Protein AF-A0A934HFJ9-F1 (afdb_monomer_lite)

Foldseek 3Di:
DQVLLQCLLCPPPQKDAQAPDWDDWPDDGHHDDRDGADAQDKDKTKIWGDQPPAIFIWIWIAGRYVDGDIDIDTDLCSCPPPDPVVSVSSQVSVQVVVVVSVQSSCVRPNDAKDAGDDPDDDDDLVVLLVDVVVLVVDLQQFRMKGAQVSCVSSVHHQVVFDDDDDRITGRHHDD

Radius of gyration: 16.74 Å; chains: 1; bounding box: 41×35×44 Å

Secondary structure (DSSP, 8-state):
-HHHHHHHHHTSTTEEEEESS---TTSPP-B-----PPTTEEEEEEEEEEETTEEEEEEEEEEESSSEEEEEE--GGGGTTS-HHHHHHHHHHHHHHHHHHHHHHHHHS--SEEE-STTPPP--HHHHHH-HHHHHHHHHH--EEEEHHHHHHTT--GGGS-EEETTEEEEPPP-

pLDDT: mean 88.83, std 6.92, range [56.59, 96.81]

Sequence (175 aa):
QWQRIIETIWRHDAISGPFAERFIPGTAGEAVSIQVPAPTDALAQYGSICVGSLQVGCMVLATRSLFECVTIQVPIGMFDGLNAELARRRIDALDEVYQDITLAVFDSVPFDLANMGFQCECRLVAELQVDTQQRRKFIEGGYFYARDEVLQSLGVWPEDYPLAHNGLRWVPPAQ

Structure (mmCIF, N/CA/C/O backbone):
data_AF-A0A934HFJ9-F1
#
_entry.id   AF-A0A934HFJ9-F1
#
loop_
_atom_site.group_PDB
_atom_site.id
_atom_site.type_symbol
_atom_site.label_atom_id
_atom_site.label_alt_id
_atom_site.label_comp_id
_atom_site.label_asym_id
_atom_site.label_entity_id
_atom_site.label_seq_id
_atom_site.pdbx_PDB_ins_code
_atom_site.Cartn_x
_atom_site.Cartn_y
_atom_site.Cartn_z
_atom_site.occupancy
_atom_site.B_iso_or_equiv
_atom_site.auth_seq_id
_atom_site.auth_comp_id
_atom_site.auth_asym_id
_atom_site.auth_atom_id
_atom_site.pdbx_PDB_model_num
ATOM 1 N N . GLN A 1 1 ? -8.812 7.213 -12.963 1.00 85.69 1 GLN A N 1
ATOM 2 C CA . GLN A 1 1 ? -7.748 6.386 -12.365 1.00 85.69 1 GLN A CA 1
ATOM 3 C C . GLN A 1 1 ? -7.731 6.557 -10.852 1.00 85.69 1 GLN A C 1
ATOM 5 O O . GLN A 1 1 ? -8.215 5.665 -10.180 1.00 85.69 1 GLN A O 1
ATOM 10 N N . TRP A 1 2 ? -7.334 7.725 -10.335 1.00 89.19 2 TRP A N 1
ATOM 11 C CA . TRP A 1 2 ? -7.296 8.045 -8.899 1.00 89.19 2 TRP A CA 1
ATOM 12 C C . TRP A 1 2 ? -8.547 7.686 -8.098 1.00 89.19 2 TRP A C 1
ATOM 14 O O . TRP A 1 2 ? -8.438 7.025 -7.075 1.00 89.19 2 TRP A O 1
ATOM 24 N N . GLN A 1 3 ? -9.737 8.033 -8.593 1.00 91.94 3 GLN A N 1
ATOM 25 C CA . GLN A 1 3 ? -10.980 7.629 -7.933 1.00 91.94 3 GLN A CA 1
ATOM 26 C C . GLN A 1 3 ? -11.089 6.107 -7.766 1.00 91.94 3 GLN A C 1
ATOM 28 O O . GLN A 1 3 ? -11.468 5.651 -6.700 1.00 91.94 3 GLN A O 1
ATOM 33 N N . ARG A 1 4 ? -10.695 5.317 -8.774 1.00 92.81 4 ARG A N 1
ATOM 34 C CA . ARG A 1 4 ? -10.722 3.850 -8.679 1.00 92.81 4 ARG A CA 1
ATOM 35 C C . ARG A 1 4 ? -9.700 3.330 -7.676 1.00 92.81 4 ARG A C 1
ATOM 37 O O . ARG A 1 4 ? -10.050 2.448 -6.911 1.00 92.81 4 ARG A O 1
ATOM 44 N N . ILE A 1 5 ? -8.486 3.888 -7.650 1.00 91.44 5 ILE A N 1
ATOM 45 C CA . ILE A 1 5 ? -7.446 3.503 -6.677 1.00 91.44 5 ILE A CA 1
ATOM 46 C C . ILE A 1 5 ? -7.966 3.723 -5.253 1.00 91.44 5 ILE A C 1
ATOM 48 O O . ILE A 1 5 ? -7.982 2.802 -4.444 1.00 91.44 5 ILE A O 1
ATOM 52 N N . ILE A 1 6 ? -8.440 4.937 -4.966 1.00 94.12 6 ILE A N 1
ATOM 53 C CA . ILE A 1 6 ? -8.886 5.317 -3.624 1.00 94.12 6 ILE A CA 1
ATOM 54 C C . ILE A 1 6 ? -10.162 4.567 -3.222 1.00 94.12 6 ILE A C 1
ATOM 56 O O . ILE A 1 6 ? -10.258 4.100 -2.091 1.00 94.12 6 ILE A O 1
ATOM 60 N N . GLU A 1 7 ? -11.119 4.392 -4.139 1.00 94.75 7 GLU A N 1
ATOM 61 C CA . GLU A 1 7 ? -12.303 3.568 -3.873 1.00 94.75 7 GLU A CA 1
ATOM 62 C C . GLU A 1 7 ? -11.943 2.099 -3.641 1.00 94.75 7 GLU A C 1
ATOM 64 O O . GLU A 1 7 ? -12.550 1.480 -2.776 1.00 94.75 7 GLU A O 1
ATOM 69 N N . THR A 1 8 ? -10.965 1.545 -4.362 1.00 95.12 8 THR A N 1
ATOM 70 C CA . THR A 1 8 ? -10.528 0.150 -4.175 1.00 95.12 8 THR A CA 1
ATOM 71 C C . THR A 1 8 ? -9.930 -0.051 -2.789 1.00 95.12 8 THR A C 1
ATOM 73 O O . THR A 1 8 ? -10.278 -1.012 -2.115 1.00 95.12 8 THR A O 1
ATOM 76 N N . ILE A 1 9 ? -9.105 0.891 -2.322 1.00 95.12 9 ILE A N 1
ATOM 77 C CA . ILE A 1 9 ? -8.528 0.843 -0.973 1.00 95.12 9 ILE A CA 1
ATOM 78 C C . ILE A 1 9 ? -9.626 0.936 0.091 1.00 95.12 9 ILE A C 1
ATOM 80 O O . ILE A 1 9 ? -9.693 0.097 0.982 1.00 95.12 9 ILE A O 1
ATOM 84 N N . TRP A 1 10 ? -10.514 1.931 0.002 1.00 96.06 10 TRP A N 1
ATOM 85 C CA . TRP A 1 10 ? -11.541 2.142 1.030 1.00 96.06 10 TRP A CA 1
ATOM 86 C C . TRP A 1 10 ? -12.672 1.115 1.017 1.00 96.06 10 TRP A C 1
ATOM 88 O O . TRP A 1 10 ? -13.368 0.979 2.018 1.00 96.06 10 TRP A O 1
ATOM 98 N N . ARG A 1 11 ? -12.875 0.407 -0.096 1.00 95.44 11 ARG A N 1
ATOM 99 C CA . ARG A 1 11 ? -13.841 -0.695 -0.196 1.00 95.44 11 ARG A CA 1
ATOM 100 C C . ARG A 1 11 ? -13.216 -2.065 0.053 1.00 95.44 11 ARG A C 1
ATOM 102 O O . ARG A 1 11 ? -13.923 -3.057 -0.070 1.00 95.44 11 ARG A O 1
ATOM 109 N N . HIS A 1 12 ? -11.924 -2.129 0.363 1.00 95.69 12 HIS A N 1
ATOM 110 C CA . HIS A 1 12 ? -11.266 -3.381 0.699 1.00 95.69 12 HIS A CA 1
ATOM 111 C C . HIS A 1 12 ? -11.819 -3.931 2.019 1.00 95.69 12 HIS A C 1
ATOM 113 O O . HIS A 1 12 ? -11.883 -3.195 3.001 1.00 95.69 12 HIS A O 1
ATOM 119 N N . ASP A 1 13 ? -12.151 -5.222 2.077 1.00 93.69 13 ASP A N 1
ATOM 120 C CA . ASP A 1 13 ? -12.836 -5.838 3.229 1.00 93.69 13 ASP A CA 1
ATOM 121 C C . ASP A 1 13 ? -12.049 -5.722 4.547 1.00 93.69 13 ASP A C 1
ATOM 123 O O . ASP A 1 13 ? -12.621 -5.682 5.636 1.00 93.69 13 ASP A O 1
ATOM 127 N N . ALA A 1 14 ? -10.719 -5.642 4.457 1.00 93.19 14 ALA A N 1
ATOM 128 C CA . ALA A 1 14 ? -9.842 -5.459 5.613 1.00 93.19 14 ALA A CA 1
ATOM 129 C C . ALA A 1 14 ? -9.813 -4.019 6.170 1.00 93.19 14 ALA A C 1
ATOM 131 O O . ALA A 1 14 ? -9.316 -3.815 7.281 1.00 93.19 14 ALA A O 1
ATOM 132 N N . ILE A 1 15 ? -10.306 -3.027 5.417 1.00 94.50 15 ILE A N 1
ATOM 133 C CA . ILE A 1 15 ? -10.284 -1.607 5.782 1.00 94.50 15 ILE A CA 1
ATOM 134 C C . ILE A 1 15 ? -11.686 -1.146 6.177 1.00 94.50 15 ILE A C 1
ATOM 136 O O . ILE A 1 15 ? -12.677 -1.407 5.507 1.00 94.50 15 ILE A O 1
ATOM 140 N N . SER A 1 16 ? -11.768 -0.385 7.266 1.00 95.00 16 SER A N 1
ATOM 141 C CA . SER A 1 16 ? -12.966 0.371 7.635 1.00 95.00 16 SER A CA 1
ATOM 142 C C . SER A 1 16 ? -12.671 1.866 7.630 1.00 95.00 16 SER A C 1
ATOM 144 O O . SER A 1 16 ? -11.681 2.310 8.216 1.00 95.00 16 SER A O 1
ATOM 146 N N . GLY A 1 17 ? -13.546 2.639 6.992 1.00 94.62 17 GLY A N 1
ATOM 147 C CA . GLY A 1 17 ? -13.433 4.087 6.848 1.00 94.62 17 GLY A CA 1
ATOM 148 C C . GLY A 1 17 ? -13.914 4.556 5.468 1.00 94.62 17 GLY A C 1
ATOM 149 O O . GLY A 1 17 ? -14.616 3.809 4.785 1.00 94.62 17 GLY A O 1
ATOM 150 N N . PRO A 1 18 ? -13.552 5.778 5.049 1.00 96.81 18 PRO A N 1
ATOM 151 C CA . PRO A 1 18 ? -12.762 6.746 5.804 1.00 96.81 18 PRO A CA 1
ATOM 152 C C . PRO A 1 18 ? -13.537 7.321 6.995 1.00 96.81 18 PRO A C 1
ATOM 154 O O . PRO A 1 18 ? -14.763 7.389 6.974 1.00 96.81 18 PRO A O 1
ATOM 157 N N . PHE A 1 19 ? -12.819 7.748 8.028 1.00 96.75 19 PHE A N 1
ATOM 158 C CA . PHE A 1 19 ? -13.352 8.362 9.238 1.00 96.75 19 PHE A CA 1
ATOM 159 C C . PHE A 1 19 ? -13.066 9.866 9.292 1.00 96.75 19 PHE A C 1
ATOM 161 O O . PHE A 1 19 ? -12.088 10.342 8.710 1.00 96.75 19 PHE A O 1
ATOM 168 N N . ALA A 1 20 ? -13.914 10.604 10.016 1.00 92.69 20 ALA A N 1
ATOM 169 C CA . ALA A 1 20 ? -13.762 12.043 10.246 1.00 92.69 20 ALA A CA 1
ATOM 170 C C . ALA A 1 20 ? -12.465 12.384 10.999 1.00 92.69 20 ALA A C 1
ATOM 172 O O . ALA A 1 20 ? -11.802 13.376 10.698 1.00 92.69 20 ALA A O 1
ATOM 173 N N . GLU A 1 21 ? -12.085 11.532 11.951 1.00 93.25 21 GLU A N 1
ATOM 174 C CA . GLU A 1 21 ? -10.902 11.689 12.792 1.00 93.25 21 GLU A CA 1
ATOM 175 C C . GLU A 1 21 ? -10.042 10.421 12.793 1.00 93.25 21 GLU A C 1
ATOM 177 O O . GLU A 1 21 ? -10.418 9.370 12.265 1.00 93.25 21 GLU A O 1
ATOM 182 N N . ARG A 1 22 ? -8.858 10.514 13.407 1.00 92.19 22 ARG A N 1
ATOM 183 C CA . ARG A 1 22 ? -7.986 9.355 13.619 1.00 92.19 22 ARG A CA 1
ATOM 184 C C . ARG A 1 22 ? -8.712 8.309 14.458 1.00 92.19 22 ARG A C 1
ATOM 186 O O . ARG A 1 22 ? -9.247 8.622 15.517 1.00 92.19 22 ARG A O 1
ATOM 193 N N . PHE A 1 23 ? -8.668 7.059 14.009 1.00 92.62 23 PHE A N 1
ATOM 194 C CA . PHE A 1 23 ? -9.229 5.948 14.765 1.00 92.62 23 PHE A CA 1
ATOM 195 C C . PHE A 1 23 ? -8.502 5.763 16.103 1.00 92.62 23 PHE A C 1
ATOM 197 O O . PHE A 1 23 ? -7.269 5.752 16.154 1.00 92.62 23 PHE A O 1
ATOM 204 N N . ILE A 1 24 ? -9.282 5.572 17.167 1.00 87.88 24 ILE A N 1
ATOM 205 C CA . ILE A 1 24 ? -8.803 5.228 18.505 1.00 87.88 24 ILE A CA 1
ATOM 206 C C . ILE A 1 24 ? -9.327 3.820 18.820 1.00 87.88 24 ILE A C 1
ATOM 208 O O . ILE A 1 24 ? -10.537 3.601 18.745 1.00 87.88 24 ILE A O 1
ATOM 212 N N . PRO A 1 25 ? -8.467 2.851 19.181 1.00 85.19 25 PRO A N 1
ATOM 213 C CA . PRO A 1 25 ? -8.920 1.506 19.519 1.00 85.19 25 PRO A CA 1
ATOM 214 C C . PRO A 1 25 ? -10.033 1.504 20.576 1.00 85.19 25 PRO A C 1
ATOM 216 O O . PRO A 1 25 ? -9.909 2.127 21.630 1.00 85.19 25 PRO A O 1
ATOM 219 N N . GLY A 1 26 ? -11.123 0.789 20.289 1.00 82.50 26 GLY A N 1
ATOM 220 C CA . GLY A 1 26 ? -12.290 0.689 21.169 1.00 82.50 26 GLY A CA 1
ATOM 221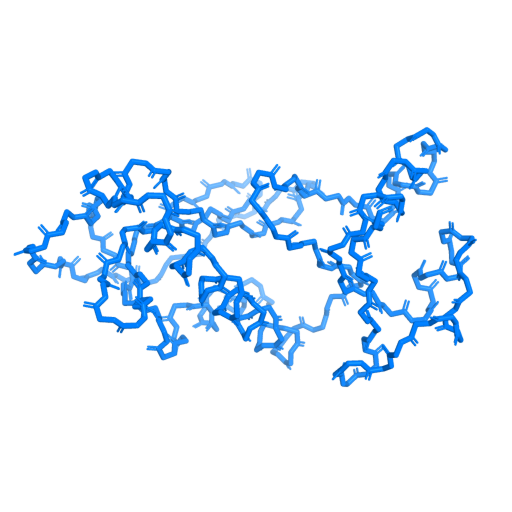 C C . GLY A 1 26 ? -13.351 1.779 20.980 1.00 82.50 26 GLY A C 1
ATOM 222 O O . GLY A 1 26 ? -14.377 1.722 21.657 1.00 82.50 26 GLY A O 1
ATOM 223 N N . THR A 1 27 ? -13.158 2.738 20.068 1.00 84.38 27 THR A N 1
ATOM 224 C CA . THR A 1 27 ? -14.201 3.702 19.684 1.00 84.38 27 THR A CA 1
ATOM 225 C C . THR A 1 27 ? -14.846 3.324 18.352 1.00 84.38 27 THR A C 1
ATOM 227 O O . THR A 1 27 ? -14.244 2.662 17.506 1.00 84.38 27 THR A O 1
ATOM 230 N N . ALA A 1 28 ? -16.101 3.734 18.155 1.00 82.44 28 ALA A N 1
ATOM 231 C CA . ALA A 1 28 ? -16.727 3.672 16.840 1.00 82.44 28 ALA A CA 1
ATOM 232 C C . ALA A 1 28 ? -16.236 4.867 16.008 1.00 82.44 28 ALA A C 1
ATOM 234 O O . ALA A 1 28 ? -16.376 6.011 16.438 1.00 82.44 28 ALA A O 1
ATOM 235 N N . GLY A 1 29 ? -15.653 4.606 14.837 1.00 84.56 29 GLY A N 1
ATOM 236 C CA . GLY A 1 29 ? -15.276 5.660 13.894 1.00 84.56 29 GLY A CA 1
ATOM 237 C C . GLY A 1 29 ? -16.506 6.266 13.216 1.00 84.56 29 GLY A C 1
ATOM 238 O O . GLY A 1 29 ? -17.406 5.539 12.794 1.00 84.56 29 GLY A O 1
ATOM 239 N N . GLU A 1 30 ? -16.548 7.591 13.087 1.00 92.75 30 GLU A N 1
ATOM 240 C CA . GLU A 1 30 ? -17.586 8.282 12.317 1.00 92.75 30 GLU A CA 1
ATOM 241 C C . GLU A 1 30 ? -17.216 8.274 10.833 1.00 92.75 30 GLU A C 1
ATOM 243 O O . GLU A 1 30 ? -16.242 8.911 10.432 1.00 92.75 30 GLU A O 1
ATOM 248 N N . ALA A 1 31 ? -17.975 7.536 10.020 1.00 93.88 31 ALA A N 1
ATOM 249 C CA . ALA A 1 31 ? -17.713 7.410 8.592 1.00 93.88 31 ALA A CA 1
ATOM 250 C C . ALA A 1 31 ? -17.983 8.719 7.837 1.00 93.88 31 ALA A C 1
ATOM 252 O O . ALA A 1 31 ? -19.021 9.357 8.009 1.00 93.88 31 ALA A O 1
ATOM 253 N N . VAL A 1 32 ? -17.070 9.073 6.937 1.00 95.88 32 VAL A N 1
ATOM 254 C CA . VAL A 1 32 ? -17.189 10.215 6.025 1.00 95.88 32 VAL A CA 1
ATOM 255 C C . VAL A 1 32 ? -17.116 9.752 4.575 1.00 95.88 32 VAL A C 1
ATOM 257 O O . VAL A 1 32 ? -16.838 8.594 4.272 1.00 95.88 32 VAL A O 1
ATOM 260 N N . SER A 1 33 ? -17.388 10.663 3.644 1.00 96.12 33 SER A N 1
ATOM 261 C CA . SER A 1 33 ? -17.279 10.348 2.220 1.00 96.12 33 SER A CA 1
ATOM 262 C C . SER A 1 33 ? -15.825 10.120 1.801 1.00 96.12 33 SER A C 1
ATOM 264 O O . SER A 1 33 ? -14.910 10.820 2.242 1.00 96.12 33 SER A O 1
ATOM 266 N N . ILE A 1 34 ? -15.624 9.169 0.889 1.00 96.44 34 ILE A N 1
ATOM 267 C CA . ILE A 1 34 ? -14.350 8.990 0.193 1.00 96.44 34 ILE A CA 1
ATOM 268 C C . ILE A 1 34 ? -14.061 10.244 -0.628 1.00 96.44 34 ILE A C 1
ATOM 270 O O . ILE A 1 34 ? -14.911 10.718 -1.382 1.00 96.44 34 ILE A O 1
ATOM 274 N N . GLN A 1 35 ? -12.855 10.776 -0.474 1.00 95.50 35 GLN A N 1
ATOM 275 C CA . GLN A 1 35 ? -12.394 11.962 -1.173 1.00 95.50 35 GLN A CA 1
ATOM 276 C C . GLN A 1 35 ? -11.175 11.606 -2.022 1.00 95.50 35 GLN A C 1
ATOM 278 O O . GLN A 1 35 ? -10.394 10.717 -1.698 1.00 95.50 35 GLN A O 1
ATOM 283 N N . VAL A 1 36 ? -11.021 12.300 -3.145 1.00 92.75 36 VAL A N 1
ATOM 284 C CA . VAL A 1 36 ? -9.906 12.102 -4.074 1.00 92.75 36 VAL A CA 1
ATOM 285 C C . VAL A 1 36 ? -9.157 13.426 -4.165 1.00 92.75 36 VAL A C 1
ATOM 287 O O . VAL A 1 36 ? -9.814 14.447 -4.382 1.00 92.75 36 VAL A O 1
ATOM 290 N N . PRO A 1 37 ? -7.819 13.445 -4.021 1.00 91.00 37 PRO A N 1
ATOM 291 C CA . PRO A 1 37 ? -7.063 14.687 -4.114 1.00 91.00 37 PRO A CA 1
ATOM 292 C C . PRO A 1 37 ? -7.252 15.352 -5.484 1.00 91.00 37 PRO A C 1
ATOM 294 O O . PRO A 1 37 ? -7.295 14.695 -6.541 1.00 91.00 37 PRO A O 1
ATOM 297 N N . ALA A 1 38 ? -7.340 16.682 -5.472 1.00 90.50 38 ALA A N 1
ATOM 298 C CA . ALA A 1 38 ? -7.259 17.475 -6.689 1.00 90.50 38 ALA A CA 1
ATOM 299 C C . ALA A 1 38 ? -5.876 17.286 -7.356 1.00 90.50 38 ALA A C 1
ATOM 301 O O . ALA A 1 38 ? -4.930 16.823 -6.715 1.00 90.50 38 ALA A O 1
ATOM 302 N N . PRO A 1 39 ? -5.719 17.594 -8.657 1.00 88.56 39 PRO A N 1
ATOM 303 C CA . PRO A 1 39 ? -4.389 17.657 -9.255 1.00 88.56 39 PRO A CA 1
ATOM 304 C C . PRO A 1 39 ? -3.491 18.611 -8.458 1.00 88.56 39 PRO A C 1
ATOM 306 O O . PRO A 1 39 ? -3.937 19.686 -8.070 1.00 88.56 39 PRO A O 1
ATOM 309 N N . THR A 1 40 ? -2.227 18.239 -8.274 1.00 87.50 40 THR A N 1
ATOM 310 C CA . THR A 1 40 ? -1.198 18.945 -7.486 1.00 87.50 40 THR A CA 1
ATOM 311 C C . THR A 1 40 ? -1.445 19.019 -5.977 1.00 87.50 40 THR A C 1
ATOM 313 O O . THR A 1 40 ? -0.772 19.787 -5.297 1.00 87.50 40 THR A O 1
ATOM 316 N N . ASP A 1 41 ? -2.355 18.197 -5.451 1.00 90.38 41 ASP A N 1
ATOM 317 C CA . ASP A 1 41 ? -2.740 18.203 -4.039 1.00 90.38 41 ASP A CA 1
ATOM 318 C C . ASP A 1 41 ? -2.391 16.886 -3.326 1.00 90.38 41 ASP A C 1
ATOM 320 O O . ASP A 1 41 ? -2.153 15.849 -3.959 1.00 90.38 41 ASP A O 1
ATOM 324 N N . ALA A 1 42 ? -2.375 16.932 -1.996 1.00 91.38 42 ALA A N 1
ATOM 325 C CA . ALA A 1 42 ? -2.220 15.771 -1.135 1.00 91.38 42 ALA A CA 1
ATOM 326 C C . ALA A 1 42 ? -3.370 15.705 -0.129 1.00 91.38 42 ALA A C 1
ATOM 328 O O . ALA A 1 42 ? -3.696 16.685 0.535 1.00 91.38 42 ALA A O 1
ATOM 329 N N . LEU A 1 43 ? -3.967 14.526 0.008 1.00 93.44 43 LEU A N 1
ATOM 330 C CA . LEU A 1 43 ? -5.108 14.296 0.881 1.00 93.44 43 LEU A CA 1
ATOM 331 C C . LEU A 1 43 ? -4.830 13.117 1.808 1.00 93.44 43 LEU A C 1
ATOM 333 O O . LEU A 1 43 ? -4.493 12.027 1.348 1.00 93.44 43 LEU A O 1
ATOM 337 N N . ALA A 1 44 ? -5.026 13.329 3.107 1.00 94.56 44 ALA A N 1
ATOM 338 C CA . ALA A 1 44 ? -5.002 12.275 4.109 1.00 94.56 44 ALA A CA 1
ATOM 339 C C . ALA A 1 44 ? -6.428 11.959 4.571 1.00 94.56 44 ALA A C 1
ATOM 341 O O . ALA A 1 44 ? -7.164 12.857 4.979 1.00 94.56 44 ALA A O 1
ATOM 342 N N . GLN A 1 45 ? -6.799 10.681 4.541 1.00 95.75 45 GLN A N 1
ATOM 343 C CA . GLN A 1 45 ? -8.032 10.176 5.141 1.00 95.75 45 GLN A CA 1
ATOM 344 C C . GLN A 1 45 ? -7.704 9.073 6.151 1.00 95.75 45 GLN A C 1
ATOM 346 O O . GLN A 1 45 ? -6.766 8.297 5.960 1.00 95.75 45 GLN A O 1
ATOM 351 N N . TYR A 1 46 ? -8.457 9.016 7.245 1.00 96.56 46 TYR A N 1
ATOM 352 C CA . TYR A 1 46 ? -8.187 8.108 8.360 1.00 96.56 46 TYR A CA 1
ATOM 353 C C . TYR A 1 46 ? -9.114 6.907 8.331 1.00 96.56 46 TYR A C 1
ATOM 355 O O . TYR A 1 46 ? -10.216 6.984 7.806 1.00 96.56 46 TYR A O 1
ATOM 363 N N . GLY A 1 47 ? -8.672 5.793 8.892 1.00 96.12 47 GLY A N 1
ATOM 364 C CA . GLY A 1 47 ? -9.440 4.561 8.908 1.00 96.12 47 GLY A CA 1
ATOM 365 C C . GLY A 1 47 ? -8.924 3.603 9.959 1.00 96.12 47 GLY A C 1
ATOM 366 O O . GLY A 1 47 ? -8.171 3.970 10.865 1.00 96.12 47 GLY A O 1
ATOM 367 N N . SER A 1 48 ? -9.312 2.349 9.807 1.00 95.56 48 SER A N 1
ATOM 368 C CA . SER A 1 48 ? -8.749 1.249 10.572 1.00 95.56 48 SER A CA 1
ATOM 369 C C . SER A 1 48 ? -8.581 0.011 9.708 1.00 95.56 48 SER A C 1
ATOM 371 O O . SER A 1 48 ? -9.299 -0.161 8.724 1.00 95.56 48 SER A O 1
ATOM 373 N N . ILE A 1 49 ? -7.644 -0.843 10.104 1.00 94.69 49 ILE A N 1
ATOM 374 C CA . ILE A 1 49 ? -7.386 -2.142 9.492 1.00 94.69 49 ILE A CA 1
ATOM 375 C C . ILE A 1 49 ? -7.633 -3.224 10.537 1.00 94.69 49 ILE A C 1
ATOM 377 O O . ILE A 1 49 ? -7.194 -3.104 11.686 1.00 94.69 49 ILE A O 1
ATOM 381 N N . CYS A 1 50 ? -8.328 -4.285 10.137 1.00 90.94 50 CYS A N 1
ATOM 382 C CA . CYS A 1 50 ? -8.463 -5.479 10.957 1.00 90.94 50 CYS A CA 1
ATOM 383 C C . CYS A 1 50 ? -7.238 -6.386 10.763 1.00 90.94 50 CYS A C 1
ATOM 385 O O . CYS A 1 50 ? -6.988 -6.878 9.667 1.00 90.94 50 CYS A O 1
ATOM 387 N N . VAL A 1 51 ? -6.477 -6.614 11.834 1.00 87.44 51 VAL A N 1
ATOM 388 C CA . VAL A 1 51 ? -5.278 -7.460 11.863 1.00 87.44 51 VAL A CA 1
ATOM 389 C C . VAL A 1 51 ? -5.512 -8.604 12.851 1.00 87.44 51 VAL A C 1
ATOM 391 O O . VAL A 1 51 ? -5.237 -8.518 14.056 1.00 87.44 51 VAL A O 1
ATOM 394 N N . GLY A 1 52 ? -6.079 -9.700 12.348 1.00 83.12 52 GLY A N 1
ATOM 395 C CA . GLY A 1 52 ? -6.553 -10.807 13.175 1.00 83.12 52 GLY A CA 1
ATOM 396 C C . GLY A 1 52 ? -7.724 -10.375 14.063 1.00 83.12 52 GLY A C 1
ATOM 397 O O . GLY A 1 52 ? -8.803 -10.084 13.570 1.00 83.12 52 GLY A O 1
ATOM 398 N N . SER A 1 53 ? -7.523 -10.348 15.384 1.00 83.00 53 SER A N 1
ATOM 399 C CA . SER A 1 53 ? -8.537 -9.888 16.349 1.00 83.00 53 SER A CA 1
ATOM 400 C C . SER A 1 53 ? -8.350 -8.431 16.790 1.00 83.00 53 SER A C 1
ATOM 402 O O . SER A 1 53 ? -9.081 -7.965 17.661 1.00 83.00 53 SER A O 1
ATOM 404 N N . LEU A 1 54 ? -7.315 -7.750 16.290 1.00 88.06 54 LEU A N 1
ATOM 405 C CA . LEU A 1 54 ? -6.972 -6.381 16.663 1.00 88.06 54 LEU A CA 1
ATOM 406 C C . LEU A 1 54 ? -7.402 -5.433 15.547 1.00 88.06 54 LEU A C 1
ATOM 408 O O . LEU A 1 54 ? -7.101 -5.679 14.384 1.00 88.06 54 LEU A O 1
ATOM 412 N N . GLN A 1 55 ? -8.043 -4.328 15.906 1.00 91.12 55 GLN A N 1
ATOM 413 C CA . GLN A 1 55 ? -8.318 -3.239 14.979 1.00 91.12 55 GLN A CA 1
ATOM 414 C C . GLN A 1 55 ? -7.316 -2.115 15.239 1.00 91.12 55 GLN A C 1
ATOM 416 O O . GLN A 1 55 ? -7.264 -1.574 16.345 1.00 91.12 55 GLN A O 1
ATOM 421 N N . VAL A 1 56 ? -6.501 -1.790 14.238 1.00 92.19 56 VAL A N 1
ATOM 422 C CA . VAL A 1 56 ? -5.467 -0.749 14.328 1.00 92.19 56 VAL A CA 1
ATOM 423 C C . VAL A 1 56 ? -5.851 0.449 13.480 1.00 92.19 56 VAL A C 1
ATOM 425 O O . VAL A 1 56 ? -6.421 0.293 12.403 1.00 92.19 56 VAL A O 1
ATOM 428 N N . GLY A 1 57 ? -5.545 1.656 13.951 1.00 94.06 57 GLY A N 1
ATOM 429 C CA . GLY A 1 57 ? -5.789 2.864 13.169 1.00 94.06 57 GLY A CA 1
ATOM 430 C C . GLY A 1 57 ? -4.822 2.968 11.994 1.00 94.06 57 GLY A C 1
ATOM 431 O O . GLY A 1 57 ? -3.629 2.705 12.148 1.00 94.06 57 GLY A O 1
ATOM 432 N N . CYS A 1 58 ? -5.326 3.387 10.837 1.00 94.50 58 CYS A N 1
ATOM 433 C CA . CYS A 1 58 ? -4.522 3.645 9.650 1.00 94.50 58 CYS A CA 1
ATOM 434 C C . CYS A 1 58 ? -4.788 5.043 9.075 1.00 94.50 58 CYS A C 1
ATOM 436 O O . CYS A 1 58 ? -5.794 5.696 9.368 1.00 94.50 58 CYS A O 1
ATOM 438 N N . MET A 1 59 ? -3.868 5.499 8.233 1.00 94.50 59 MET A N 1
ATOM 439 C CA . MET A 1 59 ? -4.000 6.695 7.414 1.00 94.50 59 MET A CA 1
ATOM 440 C C . MET A 1 59 ? -3.706 6.330 5.964 1.00 94.50 59 MET A C 1
ATOM 442 O O . MET A 1 59 ? -2.668 5.739 5.678 1.00 94.50 59 MET A O 1
ATOM 446 N N . VAL 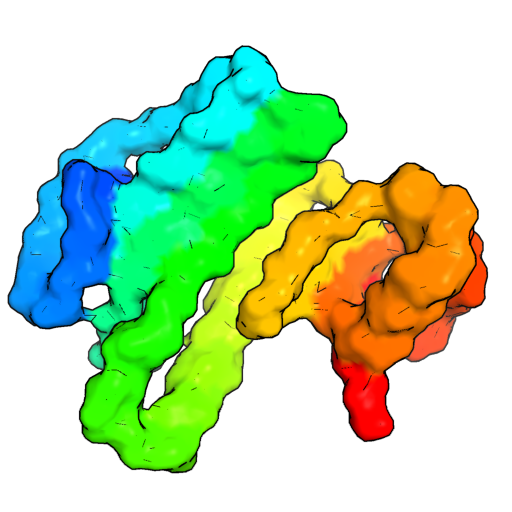A 1 60 ? -4.599 6.709 5.056 1.00 93.81 60 VAL A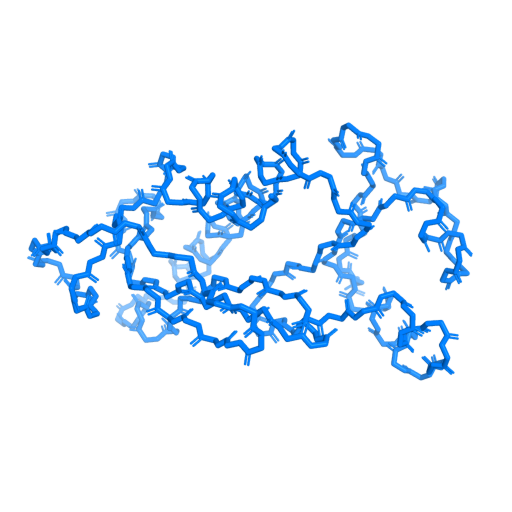 N 1
ATOM 447 C CA . VAL A 1 60 ? -4.375 6.643 3.612 1.00 93.81 60 VAL A CA 1
ATOM 448 C C . VAL A 1 60 ? -3.998 8.043 3.146 1.00 93.81 60 VAL A C 1
ATOM 450 O O . VAL A 1 60 ? -4.818 8.960 3.201 1.00 93.81 60 VAL A O 1
ATOM 453 N N . LEU A 1 61 ? -2.748 8.212 2.724 1.00 91.88 61 LEU A N 1
ATOM 454 C CA . LEU A 1 61 ? -2.225 9.443 2.144 1.00 91.88 61 LEU A CA 1
ATOM 455 C C . LEU A 1 61 ? -2.167 9.291 0.626 1.00 91.88 61 LEU A C 1
ATOM 457 O O . LEU A 1 61 ? -1.449 8.438 0.110 1.00 91.88 61 LEU A O 1
ATOM 461 N N . ALA A 1 62 ? -2.913 10.128 -0.082 1.00 90.81 62 ALA A N 1
ATOM 462 C CA . ALA A 1 62 ? -2.950 10.175 -1.533 1.00 90.81 62 ALA A CA 1
ATOM 463 C C . ALA A 1 62 ? -2.319 11.483 -2.014 1.00 90.81 62 ALA A C 1
ATOM 465 O O . ALA A 1 62 ? -2.872 12.558 -1.784 1.00 90.81 62 ALA A O 1
ATOM 466 N N . THR A 1 63 ? -1.185 11.391 -2.702 1.00 88.44 63 THR A N 1
ATOM 467 C CA . THR A 1 63 ? -0.468 12.540 -3.263 1.00 88.44 63 THR A CA 1
ATOM 468 C C . THR A 1 63 ? -0.594 12.504 -4.774 1.00 88.44 63 THR A C 1
ATOM 470 O O . THR A 1 63 ? -0.032 11.630 -5.432 1.00 88.44 63 THR A O 1
ATOM 473 N N . ARG A 1 64 ? -1.322 13.469 -5.337 1.00 87.12 64 ARG A N 1
ATOM 474 C CA . ARG A 1 64 ? -1.516 13.614 -6.780 1.00 87.12 64 ARG A CA 1
ATOM 475 C C . ARG A 1 64 ? -0.689 14.786 -7.288 1.00 87.12 64 ARG A C 1
ATOM 477 O O . ARG A 1 64 ? -1.228 15.806 -7.701 1.00 87.12 64 ARG A O 1
ATOM 484 N N . SER A 1 65 ? 0.630 14.660 -7.219 1.00 77.75 65 SER A N 1
ATOM 485 C CA . SER A 1 65 ? 1.571 15.691 -7.675 1.00 77.75 65 SER A CA 1
ATOM 486 C C . SER A 1 65 ? 2.353 15.212 -8.906 1.00 77.75 65 SER A C 1
ATOM 488 O O . SER A 1 65 ? 1.916 14.287 -9.583 1.00 77.75 65 SER A O 1
ATOM 490 N N . LEU A 1 66 ? 3.515 15.812 -9.193 1.00 67.62 66 LEU A N 1
ATOM 491 C CA . LEU A 1 66 ? 4.498 15.205 -10.108 1.00 67.62 66 LEU A CA 1
ATOM 492 C C . LEU A 1 66 ? 4.878 13.782 -9.662 1.00 67.62 66 LEU A C 1
ATOM 494 O O . LEU A 1 66 ? 5.162 12.924 -10.491 1.00 67.62 66 LEU A O 1
ATOM 498 N N . PHE A 1 67 ? 4.833 13.543 -8.352 1.00 67.25 67 PHE A N 1
ATOM 499 C CA . PHE A 1 67 ? 4.908 12.231 -7.730 1.00 67.25 67 PHE A CA 1
ATOM 500 C C . PHE A 1 67 ? 3.481 11.773 -7.429 1.00 67.25 67 PHE A C 1
ATOM 502 O O . PHE A 1 67 ? 2.838 12.291 -6.510 1.00 67.25 67 PHE A O 1
ATOM 509 N N . GLU A 1 68 ? 2.970 10.852 -8.244 1.00 77.25 68 GLU A N 1
ATOM 510 C CA . GLU A 1 68 ? 1.691 10.186 -8.016 1.00 77.25 68 GLU A CA 1
ATOM 511 C C . GLU A 1 68 ? 1.914 8.979 -7.098 1.00 77.25 68 GLU A C 1
ATOM 513 O O . GLU A 1 68 ? 2.559 8.011 -7.493 1.00 77.25 68 GLU A O 1
ATOM 518 N N . CYS A 1 69 ? 1.421 9.039 -5.858 1.00 81.69 69 CYS A N 1
ATOM 519 C CA . CYS A 1 69 ? 1.562 7.935 -4.906 1.00 81.69 69 CYS A CA 1
ATOM 520 C C . CYS A 1 69 ? 0.376 7.826 -3.943 1.00 81.69 69 CYS A C 1
ATOM 522 O O . CYS A 1 69 ? -0.199 8.834 -3.526 1.00 81.69 69 CYS A O 1
ATOM 524 N N . VAL A 1 70 ? 0.055 6.593 -3.548 1.00 86.88 70 VAL A N 1
ATOM 525 C CA . VAL A 1 70 ? -0.802 6.307 -2.396 1.00 86.88 70 VAL A CA 1
ATOM 526 C C . VAL A 1 70 ? -0.004 5.528 -1.366 1.00 86.88 70 VAL A C 1
ATOM 528 O O . VAL A 1 70 ? 0.670 4.559 -1.700 1.00 86.88 70 VAL A O 1
ATOM 531 N N . THR A 1 71 ? -0.095 5.942 -0.109 1.00 87.12 71 THR A N 1
ATOM 532 C CA . THR A 1 71 ? 0.554 5.277 1.019 1.00 87.12 71 THR A CA 1
ATOM 533 C C . THR A 1 71 ? -0.484 4.957 2.080 1.00 87.12 71 THR A C 1
ATOM 535 O O . THR A 1 71 ? -1.262 5.826 2.469 1.00 87.12 71 THR A O 1
ATOM 538 N N . ILE A 1 72 ? -0.471 3.724 2.581 1.00 90.31 72 ILE A N 1
ATOM 539 C CA . ILE A 1 72 ? -1.250 3.315 3.749 1.00 90.31 72 ILE A CA 1
ATOM 540 C C . ILE A 1 72 ? -0.281 3.198 4.924 1.00 90.31 72 ILE A C 1
ATOM 542 O O . ILE A 1 72 ? 0.731 2.511 4.833 1.00 90.31 72 ILE A O 1
ATOM 546 N N . GLN A 1 73 ? -0.559 3.911 6.012 1.00 89.31 73 GLN A N 1
ATOM 547 C CA . GLN A 1 73 ? 0.318 3.989 7.177 1.00 89.31 73 GLN A CA 1
ATOM 548 C C . GLN A 1 73 ? -0.425 3.565 8.438 1.00 89.31 73 GLN A C 1
ATOM 550 O O . GLN A 1 73 ? -1.472 4.125 8.760 1.00 89.31 73 GLN A O 1
ATOM 555 N N . VAL A 1 74 ? 0.153 2.631 9.190 1.00 89.75 74 VAL A N 1
ATOM 556 C CA . VAL A 1 74 ? -0.276 2.280 10.550 1.00 89.75 74 VAL A CA 1
ATOM 557 C C . VAL A 1 74 ? 0.796 2.775 11.525 1.00 89.75 74 VAL A C 1
ATOM 559 O O . VAL A 1 74 ? 1.947 2.341 11.426 1.00 89.75 74 VAL A O 1
ATOM 562 N N . PRO A 1 75 ? 0.474 3.694 12.456 1.00 86.44 75 PRO A N 1
ATOM 563 C CA . PRO A 1 75 ? 1.430 4.154 13.458 1.00 86.44 75 PRO A CA 1
ATOM 564 C C . PRO A 1 75 ? 1.894 3.000 14.352 1.00 86.44 75 PRO A C 1
ATOM 566 O O . PRO A 1 75 ? 1.062 2.257 14.867 1.00 86.44 75 PRO A O 1
A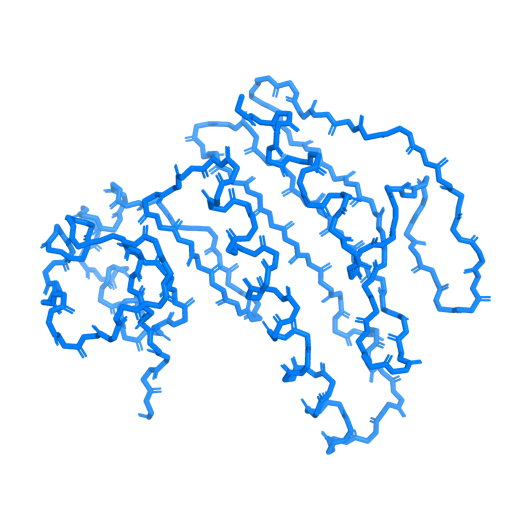TOM 569 N N . ILE A 1 76 ? 3.203 2.890 14.608 1.00 82.75 76 ILE A N 1
ATOM 570 C CA . ILE A 1 76 ? 3.759 1.786 15.414 1.00 82.75 76 ILE A CA 1
ATOM 571 C C . ILE A 1 76 ? 3.165 1.712 16.828 1.00 82.75 76 ILE A C 1
ATOM 573 O O . ILE A 1 76 ? 2.976 0.621 17.354 1.00 82.75 76 ILE A O 1
ATOM 577 N N . GLY A 1 77 ? 2.780 2.861 17.397 1.00 85.94 77 GLY A N 1
ATOM 578 C CA . GLY A 1 77 ? 2.136 2.933 18.711 1.00 85.94 77 GLY A CA 1
ATOM 579 C C . GLY A 1 77 ? 0.779 2.219 18.787 1.00 85.94 77 GLY A C 1
ATOM 580 O O . GLY A 1 77 ? 0.289 1.952 19.877 1.00 85.94 77 GLY A O 1
ATOM 581 N N . MET A 1 78 ? 0.178 1.838 17.652 1.00 88.25 78 MET A N 1
ATOM 582 C CA . MET A 1 78 ? -1.017 0.980 17.632 1.00 88.25 78 MET A CA 1
ATOM 583 C C . MET A 1 78 ? -0.742 -0.441 18.148 1.00 88.25 78 MET A C 1
ATOM 585 O O . MET A 1 78 ? -1.681 -1.172 18.456 1.00 88.25 78 MET A O 1
ATOM 589 N N . PHE A 1 79 ? 0.531 -0.830 18.246 1.00 87.56 79 PHE A N 1
ATOM 590 C CA . PHE A 1 79 ? 0.974 -2.115 18.784 1.00 87.56 79 PHE A CA 1
ATOM 591 C C . PHE A 1 79 ? 1.554 -1.996 20.202 1.00 87.56 79 PHE A C 1
ATOM 593 O O . PHE A 1 79 ? 2.062 -2.985 20.738 1.00 87.56 79 PHE A O 1
ATOM 600 N N . ASP A 1 80 ? 1.475 -0.816 20.827 1.00 85.56 80 ASP A N 1
ATOM 601 C CA . ASP A 1 80 ? 1.958 -0.613 22.192 1.00 85.56 80 ASP A CA 1
ATOM 602 C C . ASP A 1 80 ? 1.188 -1.494 23.187 1.00 85.56 80 ASP A C 1
ATOM 604 O O . ASP A 1 80 ? -0.020 -1.709 23.083 1.00 85.56 80 ASP A O 1
ATOM 608 N N . GLY A 1 81 ? 1.905 -2.033 24.175 1.00 84.75 81 GLY A N 1
ATOM 609 C CA . GLY A 1 81 ? 1.343 -2.941 25.182 1.00 84.75 81 GLY A CA 1
ATOM 610 C C . GLY A 1 81 ? 1.251 -4.407 24.745 1.00 84.75 81 GLY A C 1
ATOM 611 O O . GLY A 1 81 ? 0.978 -5.271 25.582 1.00 84.75 81 GLY A O 1
ATOM 612 N N . LEU A 1 82 ? 1.537 -4.724 23.478 1.00 87.38 82 LEU A N 1
ATOM 613 C CA . LEU A 1 82 ? 1.746 -6.103 23.044 1.00 87.38 82 LEU A CA 1
ATOM 614 C C . LEU A 1 82 ? 3.148 -6.577 23.450 1.00 87.38 82 LEU A C 1
ATOM 616 O O . LEU A 1 82 ? 4.117 -5.820 23.433 1.00 87.38 82 LEU A O 1
ATOM 620 N N . ASN A 1 83 ? 3.279 -7.860 23.787 1.00 92.75 83 ASN A N 1
ATOM 621 C CA . ASN A 1 83 ? 4.606 -8.463 23.905 1.00 92.75 83 ASN A CA 1
ATOM 622 C C . ASN A 1 83 ? 5.258 -8.606 22.513 1.00 92.75 83 ASN A C 1
ATOM 624 O O . ASN A 1 83 ? 4.564 -8.610 21.496 1.00 92.75 83 ASN A O 1
ATOM 628 N N . ALA A 1 84 ? 6.585 -8.753 22.469 1.00 88.25 84 ALA A N 1
ATOM 629 C CA . ALA A 1 84 ? 7.347 -8.756 21.216 1.00 88.25 84 ALA A CA 1
ATOM 630 C C . ALA A 1 84 ? 6.913 -9.850 20.224 1.00 88.25 84 ALA A C 1
ATOM 632 O O . ALA A 1 84 ? 6.855 -9.607 19.021 1.00 88.25 84 ALA A O 1
ATOM 633 N N . GLU A 1 85 ? 6.580 -11.046 20.715 1.00 90.94 85 GLU A N 1
ATOM 634 C CA . GLU A 1 85 ? 6.135 -12.148 19.861 1.00 90.94 85 GLU A CA 1
ATOM 635 C C . GLU A 1 85 ? 4.774 -11.849 19.224 1.00 90.94 85 GLU A C 1
ATOM 637 O O . GLU A 1 85 ? 4.587 -12.036 18.023 1.00 90.94 85 GLU A O 1
ATOM 642 N N . LEU A 1 86 ? 3.826 -11.346 20.016 1.00 88.56 86 LEU A N 1
ATOM 643 C CA . LEU A 1 86 ? 2.504 -10.977 19.532 1.00 88.56 86 LEU A CA 1
ATOM 644 C C . LEU A 1 86 ? 2.576 -9.777 18.585 1.00 88.56 86 LEU A C 1
ATOM 646 O O . LEU A 1 86 ? 1.929 -9.809 17.544 1.00 88.56 86 LEU A O 1
ATOM 650 N N . ALA A 1 87 ? 3.381 -8.762 18.905 1.00 87.2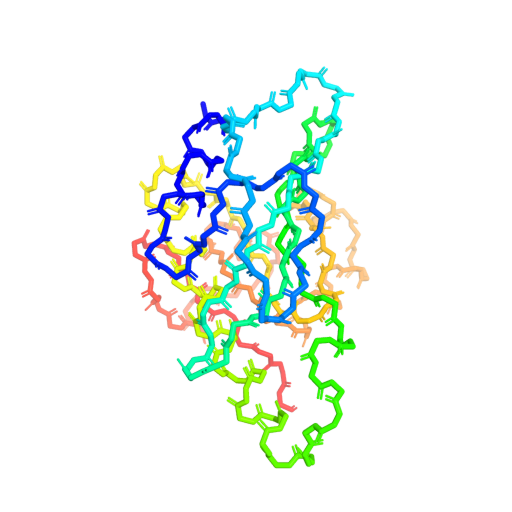5 87 ALA A N 1
ATOM 651 C CA . ALA A 1 87 ? 3.611 -7.615 18.032 1.00 87.25 87 ALA A CA 1
ATOM 652 C C . ALA A 1 87 ? 4.152 -8.062 16.669 1.00 87.25 87 ALA A C 1
ATOM 654 O O . ALA A 1 87 ? 3.597 -7.682 15.643 1.00 87.25 87 ALA A O 1
ATOM 655 N N . ARG A 1 88 ? 5.155 -8.952 16.651 1.00 87.00 88 ARG A N 1
ATOM 656 C CA . ARG A 1 88 ? 5.697 -9.514 15.409 1.00 87.00 88 ARG A CA 1
ATOM 657 C C . ARG A 1 88 ? 4.632 -10.242 14.594 1.00 87.00 88 ARG A C 1
ATOM 659 O O . ARG A 1 88 ? 4.433 -9.906 13.439 1.00 87.00 88 ARG A O 1
ATOM 666 N N . ARG A 1 89 ? 3.873 -11.153 15.214 1.00 89.12 89 ARG A N 1
ATOM 667 C CA . ARG A 1 89 ? 2.781 -11.864 14.524 1.00 89.12 89 ARG A CA 1
ATOM 668 C C . ARG A 1 89 ? 1.713 -10.918 13.964 1.00 89.12 89 ARG A C 1
ATOM 670 O O . ARG A 1 89 ? 1.058 -11.253 12.985 1.00 89.12 89 ARG A O 1
ATOM 677 N N . ARG A 1 90 ? 1.475 -9.768 14.607 1.00 89.62 90 ARG A N 1
ATOM 678 C CA . ARG A 1 90 ? 0.533 -8.753 14.110 1.00 89.62 90 ARG A CA 1
ATOM 679 C C . ARG A 1 90 ? 1.118 -7.940 12.962 1.00 89.62 90 ARG A C 1
ATOM 681 O O . ARG A 1 90 ? 0.377 -7.629 12.044 1.00 89.62 90 ARG A O 1
ATOM 688 N N . ILE A 1 91 ? 2.409 -7.634 12.990 1.00 87.44 91 ILE A N 1
ATOM 689 C CA . ILE A 1 91 ? 3.094 -6.994 11.863 1.00 87.44 91 ILE A CA 1
ATOM 690 C C . ILE A 1 91 ? 3.074 -7.924 10.645 1.00 87.44 91 ILE A C 1
ATOM 692 O O . ILE A 1 91 ? 2.635 -7.494 9.588 1.00 87.44 91 ILE A O 1
ATOM 696 N N . ASP A 1 92 ? 3.406 -9.206 10.821 1.00 87.06 92 ASP A N 1
ATOM 697 C CA . ASP A 1 92 ? 3.369 -10.193 9.732 1.00 87.06 92 ASP A CA 1
ATOM 698 C C . ASP A 1 92 ? 1.952 -10.297 9.120 1.00 87.06 92 ASP A C 1
ATOM 700 O O . ASP A 1 92 ? 1.779 -10.261 7.906 1.00 87.06 92 ASP A O 1
ATOM 704 N N . ALA A 1 93 ? 0.908 -10.333 9.959 1.00 89.75 93 ALA A N 1
ATOM 705 C CA . ALA A 1 93 ? -0.482 -10.339 9.490 1.00 89.75 93 ALA A CA 1
ATOM 706 C C . ALA A 1 93 ? -0.906 -9.019 8.813 1.00 89.75 93 ALA A C 1
ATOM 708 O O . ALA A 1 93 ? -1.798 -9.015 7.968 1.00 89.75 93 ALA A O 1
ATOM 709 N N . LEU A 1 94 ? -0.308 -7.887 9.189 1.00 89.81 94 LEU A N 1
ATOM 710 C CA . LEU A 1 94 ? -0.551 -6.607 8.526 1.00 89.81 94 LEU A CA 1
ATOM 711 C C . LEU A 1 94 ? 0.100 -6.573 7.136 1.00 89.81 94 LEU A C 1
ATOM 713 O O . LEU A 1 94 ? -0.503 -6.032 6.211 1.00 89.81 94 LEU A O 1
ATOM 717 N N . ASP A 1 95 ? 1.278 -7.176 6.972 1.00 88.12 95 ASP A N 1
ATOM 718 C CA . ASP A 1 95 ? 1.939 -7.295 5.669 1.00 88.12 95 ASP A CA 1
ATOM 719 C C . ASP A 1 95 ? 1.096 -8.114 4.680 1.00 88.12 95 ASP A C 1
ATOM 721 O O . ASP A 1 95 ? 0.971 -7.720 3.519 1.00 88.12 95 ASP A O 1
ATOM 725 N N . GLU A 1 96 ? 0.436 -9.183 5.141 1.00 89.25 96 GLU A N 1
ATOM 726 C CA . GLU A 1 96 ? -0.528 -9.948 4.332 1.00 89.25 96 GLU A CA 1
ATOM 727 C C . GLU A 1 96 ? -1.705 -9.076 3.866 1.00 89.25 96 GLU A C 1
ATOM 729 O O . GLU A 1 96 ? -2.095 -9.119 2.699 1.00 89.25 96 GLU A O 1
ATOM 734 N N . VAL A 1 97 ? -2.243 -8.223 4.745 1.00 91.19 97 VAL A N 1
ATOM 735 C CA . VAL A 1 97 ? -3.319 -7.288 4.380 1.00 91.19 97 VAL A CA 1
ATOM 736 C C . VAL A 1 97 ? -2.834 -6.246 3.369 1.00 91.19 97 VAL A C 1
ATOM 738 O O . VAL A 1 97 ? -3.540 -5.938 2.409 1.00 91.19 97 VAL A O 1
ATOM 741 N N . TYR A 1 98 ? -1.626 -5.703 3.542 1.00 90.25 98 TYR A N 1
ATOM 742 C CA . TYR A 1 98 ? -1.045 -4.772 2.572 1.00 90.25 98 TYR A CA 1
ATOM 743 C C . TYR A 1 98 ? -0.786 -5.420 1.217 1.00 90.25 98 TYR A C 1
ATOM 745 O O . TYR A 1 98 ? -0.978 -4.762 0.190 1.00 90.25 98 TYR A O 1
ATOM 753 N N . GLN A 1 99 ? -0.388 -6.691 1.203 1.00 89.56 99 GLN A N 1
ATOM 754 C CA . GLN A 1 99 ? -0.258 -7.465 -0.022 1.00 89.56 99 GLN A CA 1
ATOM 755 C C . GLN A 1 99 ? -1.594 -7.539 -0.757 1.00 89.56 99 GLN A C 1
ATOM 757 O O . GLN A 1 99 ? -1.662 -7.168 -1.928 1.00 89.56 99 GLN A O 1
ATOM 762 N N . ASP A 1 100 ? -2.648 -7.957 -0.059 1.00 91.75 100 ASP A N 1
ATOM 763 C CA . ASP A 1 100 ? -3.987 -8.122 -0.628 1.00 91.75 100 ASP A CA 1
ATOM 764 C C . ASP A 1 100 ? -4.519 -6.805 -1.217 1.00 91.75 100 ASP A C 1
ATOM 766 O O . ASP A 1 100 ? -4.877 -6.734 -2.395 1.00 91.75 100 ASP A O 1
ATOM 770 N N . ILE A 1 101 ? -4.411 -5.705 -0.459 1.00 91.69 101 ILE A N 1
ATOM 771 C CA . ILE A 1 101 ? -4.803 -4.369 -0.932 1.00 91.69 101 ILE A CA 1
ATOM 772 C C . ILE A 1 101 ? -3.996 -3.956 -2.169 1.00 91.69 101 ILE A C 1
ATOM 774 O O . ILE A 1 101 ? -4.556 -3.410 -3.121 1.00 91.69 101 ILE A O 1
ATOM 778 N N . THR A 1 102 ? -2.683 -4.199 -2.175 1.00 89.62 102 THR A N 1
ATOM 779 C CA . THR A 1 102 ? -1.801 -3.835 -3.296 1.00 89.62 102 THR A CA 1
ATOM 780 C C . THR A 1 102 ? -2.212 -4.560 -4.576 1.00 89.62 102 THR A C 1
ATOM 782 O O . THR A 1 102 ? -2.301 -3.935 -5.638 1.00 89.62 102 THR A O 1
ATOM 785 N N . LEU A 1 103 ? -2.514 -5.856 -4.481 1.00 90.88 103 LEU A N 1
ATOM 786 C CA . LEU A 1 103 ? -2.968 -6.663 -5.612 1.00 90.88 103 LEU A CA 1
ATOM 787 C C . LEU A 1 103 ? -4.372 -6.253 -6.081 1.00 90.88 103 LEU A C 1
ATOM 789 O O . LEU A 1 103 ? -4.586 -6.097 -7.283 1.00 90.88 103 LEU A O 1
ATOM 793 N N . ALA A 1 104 ? -5.295 -5.966 -5.159 1.00 92.19 104 ALA A N 1
ATOM 794 C CA . ALA A 1 104 ? -6.622 -5.451 -5.498 1.00 92.19 104 ALA A CA 1
ATOM 795 C C . ALA A 1 104 ? -6.540 -4.110 -6.249 1.00 92.19 104 ALA A C 1
ATOM 797 O O . ALA A 1 104 ? -7.227 -3.892 -7.254 1.00 92.19 104 ALA A O 1
ATOM 798 N N . VAL A 1 105 ? -5.659 -3.206 -5.804 1.00 90.69 105 VAL A N 1
ATOM 799 C CA . VAL A 1 105 ? -5.395 -1.945 -6.506 1.00 90.69 105 VAL A CA 1
ATOM 800 C C . VAL A 1 105 ? -4.828 -2.215 -7.895 1.00 90.69 105 VAL A C 1
ATOM 802 O O . VAL A 1 105 ? -5.329 -1.617 -8.850 1.00 90.69 105 VAL A O 1
ATOM 805 N N . PHE A 1 106 ? -3.855 -3.121 -8.028 1.00 89.38 106 PHE A N 1
ATOM 806 C CA . PHE A 1 106 ? -3.275 -3.486 -9.321 1.00 89.38 106 PHE A CA 1
ATOM 807 C C . PHE A 1 106 ? -4.330 -3.987 -10.315 1.00 89.38 106 PHE A C 1
ATOM 809 O O . PHE A 1 106 ? -4.341 -3.551 -11.466 1.00 89.38 106 PHE A O 1
ATOM 816 N N . ASP A 1 107 ? -5.256 -4.837 -9.874 1.00 90.50 107 ASP A N 1
ATOM 817 C CA . ASP A 1 107 ? -6.338 -5.341 -10.727 1.00 90.50 107 ASP A CA 1
ATOM 818 C C . ASP A 1 107 ? -7.292 -4.223 -11.181 1.00 90.50 107 ASP A C 1
ATOM 820 O O . ASP A 1 107 ? -7.817 -4.247 -12.297 1.00 90.50 107 ASP A O 1
ATOM 824 N N . SER A 1 108 ? -7.499 -3.202 -10.343 1.00 89.25 108 SER A N 1
ATOM 825 C CA . SER A 1 108 ? -8.349 -2.048 -10.671 1.00 89.25 108 SER A CA 1
ATOM 826 C C . SER A 1 108 ? -7.667 -1.037 -11.608 1.00 89.25 108 SER A C 1
ATOM 828 O O . SER A 1 108 ? -8.311 -0.406 -12.462 1.00 89.25 108 SER A O 1
ATOM 830 N N . VAL A 1 109 ? -6.362 -0.845 -11.409 1.00 87.44 109 VAL A N 1
ATOM 831 C CA . VAL A 1 109 ? -5.495 0.122 -12.074 1.00 87.44 109 VAL A CA 1
ATOM 832 C C . VAL A 1 109 ? -4.076 -0.451 -12.059 1.00 87.44 109 VAL A C 1
ATOM 834 O O . VAL A 1 109 ? -3.360 -0.285 -11.068 1.00 87.44 109 VAL A O 1
ATOM 837 N N . PRO A 1 110 ? -3.637 -1.079 -13.159 1.00 81.44 110 PRO A N 1
ATOM 838 C CA . PRO A 1 110 ? -2.312 -1.668 -13.189 1.00 81.44 110 PRO A CA 1
ATOM 839 C C . PRO A 1 110 ? -1.226 -0.593 -13.088 1.00 81.44 110 PRO A C 1
ATOM 841 O O . PRO A 1 110 ? -1.247 0.387 -13.834 1.00 81.44 110 PRO A O 1
ATOM 844 N N . PHE A 1 111 ? -0.290 -0.784 -12.163 1.00 79.25 111 PHE A N 1
ATOM 845 C CA . PHE A 1 111 ? 0.905 0.039 -11.982 1.00 79.25 111 PHE A CA 1
ATOM 846 C C . PHE A 1 111 ? 2.158 -0.726 -12.422 1.00 79.25 111 PHE A C 1
ATOM 848 O O . PHE A 1 111 ? 2.148 -1.947 -12.573 1.00 79.25 111 PHE A O 1
ATOM 855 N N . ASP A 1 112 ? 3.253 -0.000 -12.607 1.00 83.75 112 ASP A N 1
ATOM 856 C CA . ASP A 1 112 ? 4.534 -0.571 -13.032 1.00 83.75 112 ASP A CA 1
ATOM 857 C C . ASP A 1 112 ? 5.346 -1.127 -11.853 1.00 83.75 112 ASP A C 1
ATOM 859 O O . ASP A 1 112 ? 6.042 -2.136 -11.980 1.00 83.75 112 ASP A O 1
ATOM 863 N N . LEU A 1 113 ? 5.224 -0.477 -10.693 1.00 86.25 113 LEU A N 1
ATOM 864 C CA . LEU A 1 113 ? 5.961 -0.780 -9.473 1.00 86.25 113 LEU A CA 1
ATOM 865 C C . LEU A 1 113 ? 5.088 -0.500 -8.242 1.00 86.25 113 LEU A C 1
ATOM 867 O O . LEU A 1 113 ? 4.497 0.576 -8.153 1.00 86.25 113 LEU A O 1
ATOM 871 N N . ALA A 1 114 ? 5.056 -1.420 -7.277 1.00 86.69 114 ALA A N 1
ATOM 872 C CA . ALA A 1 114 ? 4.525 -1.162 -5.937 1.00 86.69 114 ALA A CA 1
ATOM 873 C C . ALA A 1 114 ? 5.490 -1.650 -4.867 1.00 86.69 114 ALA A C 1
ATOM 875 O O . ALA A 1 114 ? 5.820 -2.832 -4.812 1.00 86.69 114 ALA A O 1
ATOM 876 N N . ASN A 1 115 ? 5.911 -0.727 -4.009 1.00 85.06 115 ASN A N 1
ATOM 877 C CA . ASN A 1 115 ? 6.755 -1.012 -2.861 1.00 85.06 115 ASN A CA 1
ATOM 878 C C . ASN A 1 115 ? 5.885 -1.311 -1.634 1.00 85.06 115 ASN A C 1
ATOM 880 O O . ASN A 1 115 ? 4.916 -0.597 -1.375 1.00 85.06 115 ASN A O 1
ATOM 884 N N . MET A 1 116 ? 6.248 -2.336 -0.878 1.00 82.31 116 MET A N 1
ATOM 885 C CA . MET A 1 116 ? 5.564 -2.775 0.329 1.00 82.31 116 MET A CA 1
ATOM 886 C C . MET A 1 116 ? 6.502 -2.750 1.529 1.00 82.31 116 MET A C 1
ATOM 888 O O . MET A 1 116 ? 7.715 -2.787 1.384 1.00 82.31 116 MET A O 1
ATOM 892 N N . GLY A 1 117 ? 5.937 -2.717 2.732 1.00 69.62 117 GLY A N 1
ATOM 893 C CA . GLY A 1 117 ? 6.699 -2.867 3.967 1.00 69.62 117 GLY A CA 1
ATOM 894 C C . GLY A 1 117 ? 6.726 -1.621 4.844 1.00 69.62 117 GLY A C 1
ATOM 895 O O . GLY A 1 117 ? 6.300 -0.519 4.479 1.00 69.62 117 GLY A O 1
ATOM 896 N N . PHE A 1 118 ? 7.208 -1.827 6.065 1.00 61.34 118 PHE A N 1
ATOM 897 C CA . PHE A 1 118 ? 7.231 -0.807 7.102 1.00 61.34 118 PHE A CA 1
ATOM 898 C C . PHE A 1 118 ? 8.252 0.291 6.765 1.00 61.34 118 PHE A C 1
ATOM 900 O O . PHE A 1 118 ? 9.409 -0.002 6.487 1.00 61.34 118 PHE A O 1
ATOM 907 N N . GLN A 1 119 ? 7.832 1.562 6.808 1.00 62.22 119 GLN A N 1
ATOM 908 C CA . GLN A 1 119 ? 8.662 2.735 6.459 1.00 62.22 119 GLN A CA 1
ATOM 909 C C . GLN A 1 119 ? 9.186 2.768 5.011 1.00 62.22 119 GLN A C 1
ATOM 911 O O . GLN A 1 119 ? 10.147 3.478 4.711 1.00 62.22 119 GLN A O 1
ATOM 916 N N . CYS A 1 120 ? 8.537 2.057 4.094 1.00 64.25 120 CYS A N 1
ATOM 917 C CA . CYS A 1 120 ? 8.869 2.150 2.683 1.00 64.25 120 CYS A CA 1
ATOM 918 C C . CYS A 1 120 ? 8.441 3.499 2.087 1.00 64.25 120 CYS A C 1
ATOM 920 O O . CYS A 1 120 ? 7.310 3.957 2.249 1.00 64.25 120 CYS A O 1
ATOM 922 N N . GLU A 1 121 ? 9.370 4.141 1.381 1.00 67.25 121 GLU A N 1
ATOM 923 C CA . GLU A 1 121 ? 9.100 5.348 0.601 1.00 67.25 121 GLU A CA 1
ATOM 924 C C . GLU A 1 121 ? 8.571 4.977 -0.791 1.00 67.25 121 GLU A C 1
ATOM 926 O O . GLU A 1 121 ? 8.947 3.946 -1.365 1.00 67.25 121 GLU A O 1
ATOM 931 N N . CYS A 1 122 ? 7.747 5.856 -1.366 1.00 72.75 122 CYS A N 1
ATOM 932 C CA . CYS A 1 122 ? 7.393 5.781 -2.780 1.00 72.75 122 CYS A CA 1
ATOM 933 C C . CYS A 1 122 ? 8.658 5.968 -3.636 1.00 72.75 122 CYS A C 1
ATOM 935 O O . CYS A 1 122 ? 9.484 6.840 -3.356 1.00 72.75 122 CYS A O 1
ATOM 937 N N . ARG A 1 123 ? 8.806 5.165 -4.693 1.00 78.94 123 ARG A N 1
ATOM 938 C CA . ARG A 1 123 ? 9.909 5.263 -5.659 1.00 78.94 123 ARG A CA 1
ATOM 939 C C . ARG A 1 123 ? 9.342 5.319 -7.067 1.00 78.94 123 ARG A C 1
ATOM 941 O O . ARG A 1 123 ? 8.507 4.487 -7.416 1.00 78.94 123 ARG A O 1
ATOM 948 N N . LEU A 1 124 ? 9.807 6.263 -7.881 1.00 82.38 124 LEU A N 1
ATOM 949 C CA . LEU A 1 124 ? 9.475 6.284 -9.301 1.00 82.38 124 LEU A CA 1
ATOM 950 C C . LEU A 1 124 ? 10.478 5.445 -10.092 1.00 82.38 124 LEU A C 1
ATOM 952 O O . LEU A 1 124 ? 11.688 5.580 -9.918 1.00 82.38 124 LEU A O 1
ATOM 956 N N . VAL A 1 125 ? 9.984 4.641 -11.035 1.00 87.44 125 VAL A N 1
ATOM 957 C CA . VAL A 1 125 ? 10.840 3.839 -11.928 1.00 87.44 125 VAL A CA 1
ATOM 958 C C . VAL A 1 125 ? 11.850 4.726 -12.667 1.00 87.44 125 VAL A C 1
ATOM 960 O O . VAL A 1 125 ? 13.028 4.388 -12.732 1.00 87.44 125 VAL A O 1
ATOM 963 N N . ALA A 1 126 ? 11.423 5.898 -13.147 1.00 88.19 126 ALA A N 1
ATOM 964 C CA . ALA A 1 126 ? 12.296 6.850 -13.836 1.00 88.19 126 ALA A CA 1
ATOM 965 C C . ALA A 1 126 ? 13.436 7.386 -12.945 1.00 88.19 126 ALA A C 1
ATOM 967 O O . ALA A 1 126 ? 14.549 7.575 -13.430 1.00 88.19 126 ALA A O 1
ATOM 968 N N . GLU A 1 127 ? 13.192 7.593 -11.646 1.00 87.38 127 GLU A N 1
ATOM 969 C CA . GLU A 1 127 ? 14.234 8.014 -10.697 1.00 87.38 127 GLU A CA 1
ATOM 970 C C . GLU A 1 127 ? 15.246 6.893 -10.459 1.00 87.38 127 GLU A C 1
ATOM 972 O O . GLU A 1 127 ? 16.455 7.111 -10.533 1.00 87.38 127 GLU A O 1
ATOM 977 N N . LEU A 1 128 ? 14.758 5.664 -10.270 1.00 89.56 128 LEU A N 1
ATOM 978 C CA . LEU A 1 128 ? 15.614 4.489 -10.121 1.00 89.56 128 LEU A CA 1
ATOM 979 C C . LEU A 1 128 ? 16.438 4.225 -11.397 1.00 89.56 128 LEU A C 1
ATOM 981 O O . LEU A 1 128 ? 17.572 3.759 -11.336 1.00 89.56 128 LEU A O 1
ATOM 985 N N . GLN A 1 129 ? 15.927 4.536 -12.586 1.00 90.50 129 GLN A N 1
ATOM 986 C CA . GLN A 1 129 ? 16.701 4.385 -13.822 1.00 90.50 129 GLN A CA 1
ATOM 987 C C . GLN A 1 129 ? 17.908 5.337 -13.882 1.00 90.50 129 GLN A C 1
ATOM 989 O O . GLN A 1 129 ? 18.974 4.933 -14.359 1.00 90.50 129 GLN A O 1
ATOM 994 N N . VAL A 1 130 ? 17.785 6.562 -13.358 1.00 92.25 130 VAL A N 1
ATOM 995 C CA . VAL A 1 130 ? 18.864 7.565 -13.403 1.00 92.25 130 VAL A CA 1
ATOM 996 C C . VAL A 1 130 ? 19.820 7.486 -12.209 1.00 92.25 130 VAL A C 1
ATOM 998 O O . VAL A 1 130 ? 21.024 7.672 -12.387 1.00 92.25 130 VAL A O 1
ATOM 1001 N N . ASP A 1 131 ? 19.330 7.157 -11.011 1.00 93.62 131 ASP A N 1
ATOM 1002 C CA . ASP A 1 131 ? 20.154 7.030 -9.807 1.00 93.62 131 ASP A CA 1
ATOM 1003 C C . ASP A 1 131 ? 20.546 5.567 -9.561 1.00 93.62 131 ASP A C 1
ATOM 1005 O O . ASP A 1 131 ? 19.810 4.758 -8.991 1.00 93.62 131 ASP A O 1
ATOM 1009 N N . THR A 1 132 ? 21.770 5.225 -9.966 1.00 92.62 132 THR A N 1
ATOM 1010 C CA . THR A 1 132 ? 22.306 3.865 -9.814 1.00 92.62 132 THR A CA 1
ATOM 1011 C C . THR A 1 132 ? 22.461 3.454 -8.345 1.00 92.62 132 THR A C 1
ATOM 1013 O O . THR A 1 132 ? 22.291 2.277 -8.023 1.00 92.62 132 THR A O 1
ATOM 1016 N N . GLN A 1 133 ? 22.769 4.390 -7.440 1.00 93.00 133 GLN A N 1
ATOM 1017 C CA . GLN A 1 133 ? 22.941 4.073 -6.023 1.00 93.00 133 GLN A CA 1
ATOM 1018 C C . GLN A 1 133 ? 21.589 3.785 -5.369 1.00 93.00 133 GLN A C 1
ATOM 1020 O O . GLN A 1 133 ? 21.462 2.813 -4.622 1.00 93.00 133 GLN A O 1
ATOM 1025 N N . GLN A 1 134 ? 20.583 4.609 -5.655 1.00 90.50 134 GLN A N 1
ATOM 1026 C CA . GLN A 1 134 ? 19.228 4.412 -5.153 1.00 90.50 134 GLN A CA 1
ATOM 1027 C C . GLN A 1 134 ? 18.605 3.136 -5.725 1.00 90.50 134 GLN A C 1
ATOM 1029 O O . GLN A 1 134 ? 18.042 2.352 -4.964 1.00 90.50 134 GLN A O 1
ATOM 1034 N N . ARG A 1 135 ? 18.782 2.873 -7.026 1.00 93.19 135 ARG A N 1
ATOM 1035 C CA . ARG A 1 135 ? 18.349 1.624 -7.669 1.00 93.19 135 ARG A CA 1
ATOM 1036 C C . ARG A 1 135 ? 18.936 0.397 -7.010 1.00 93.19 135 ARG A C 1
ATOM 1038 O O . ARG A 1 135 ? 18.200 -0.528 -6.689 1.00 93.19 135 ARG A O 1
ATOM 1045 N N . ARG A 1 136 ? 20.249 0.399 -6.778 1.00 91.38 136 ARG A N 1
ATOM 1046 C CA . ARG A 1 136 ? 20.927 -0.714 -6.116 1.00 91.38 136 ARG A CA 1
ATOM 1047 C C . ARG A 1 136 ? 20.346 -0.967 -4.725 1.00 91.38 136 ARG A C 1
ATOM 1049 O O . ARG A 1 136 ? 19.958 -2.091 -4.445 1.00 91.38 136 ARG A O 1
ATOM 1056 N N . LYS A 1 137 ? 20.201 0.082 -3.906 1.00 89.44 137 LYS A N 1
ATOM 1057 C CA . LYS A 1 137 ? 19.587 -0.022 -2.570 1.00 89.44 137 LYS A CA 1
ATOM 1058 C C . LYS A 1 137 ? 18.147 -0.528 -2.621 1.00 89.44 137 LYS A C 1
ATOM 1060 O O . LYS A 1 137 ? 17.744 -1.280 -1.747 1.00 89.44 137 LYS A O 1
ATOM 1065 N N . PHE A 1 138 ? 17.374 -0.098 -3.616 1.00 90.00 138 PHE A N 1
ATOM 1066 C CA . PHE A 1 138 ? 15.990 -0.524 -3.795 1.00 90.00 138 PHE A CA 1
ATOM 1067 C C . PHE A 1 138 ? 15.897 -2.014 -4.149 1.00 90.00 138 PHE A C 1
ATOM 1069 O O . PHE A 1 138 ? 15.164 -2.748 -3.497 1.00 90.00 138 PHE A O 1
ATOM 1076 N N . ILE A 1 139 ? 16.691 -2.473 -5.121 1.00 90.69 139 ILE A N 1
ATOM 1077 C CA . ILE A 1 139 ? 16.738 -3.887 -5.523 1.00 90.69 139 ILE A CA 1
ATOM 1078 C C . ILE A 1 139 ? 17.252 -4.762 -4.373 1.00 90.69 139 ILE A C 1
ATOM 1080 O O . ILE A 1 139 ? 16.660 -5.795 -4.090 1.00 90.69 139 ILE A O 1
ATOM 1084 N N . GLU A 1 140 ? 18.323 -4.340 -3.691 1.00 89.31 140 GLU A N 1
ATOM 1085 C CA . GLU A 1 140 ? 18.879 -5.053 -2.530 1.00 89.31 140 GLU A CA 1
ATOM 1086 C C . GLU A 1 140 ? 17.899 -5.076 -1.345 1.00 89.31 140 GLU A C 1
ATOM 1088 O O . GLU A 1 140 ? 17.859 -6.051 -0.603 1.00 89.31 140 GLU A O 1
ATOM 1093 N N . GLY A 1 141 ? 17.094 -4.026 -1.166 1.00 87.69 141 GLY A N 1
ATOM 1094 C CA . GLY A 1 141 ? 16.069 -3.969 -0.123 1.00 87.69 141 GLY A CA 1
ATOM 1095 C C . GLY A 1 141 ? 14.874 -4.889 -0.386 1.00 87.69 141 GLY A C 1
ATOM 1096 O O . GLY A 1 141 ? 14.288 -5.405 0.565 1.00 87.69 141 GLY A O 1
ATOM 1097 N N . GLY A 1 142 ? 14.537 -5.124 -1.657 1.00 89.44 142 GLY A N 1
ATOM 1098 C CA . GLY A 1 142 ? 13.390 -5.936 -2.058 1.00 89.44 142 GLY A CA 1
ATOM 1099 C C . GLY A 1 142 ? 12.057 -5.365 -1.564 1.00 89.44 142 GLY A C 1
ATOM 1100 O O . GLY A 1 142 ? 11.889 -4.150 -1.485 1.00 89.44 142 GLY A O 1
ATOM 1101 N N . TYR A 1 143 ? 11.111 -6.252 -1.248 1.00 89.25 143 TYR A N 1
ATOM 1102 C CA . TYR A 1 143 ? 9.743 -5.929 -0.828 1.00 89.25 143 TYR A CA 1
ATOM 1103 C C . TYR A 1 143 ? 8.905 -5.174 -1.875 1.00 89.25 143 TYR A C 1
ATOM 1105 O O . TYR A 1 143 ? 8.145 -4.266 -1.546 1.00 89.25 143 TYR A O 1
ATOM 1113 N N . PHE A 1 144 ? 8.981 -5.549 -3.152 1.00 90.81 144 PHE A N 1
ATOM 1114 C CA . PHE A 1 144 ? 8.162 -4.884 -4.166 1.00 90.81 144 PHE A CA 1
ATOM 1115 C C . PHE A 1 144 ? 7.624 -5.814 -5.249 1.00 90.81 144 PHE A C 1
ATOM 1117 O O . PHE A 1 144 ? 8.190 -6.863 -5.560 1.00 90.81 144 PHE A O 1
ATOM 1124 N N . TYR A 1 145 ? 6.522 -5.376 -5.853 1.00 92.19 145 TYR A N 1
ATOM 1125 C CA . TYR A 1 145 ? 5.962 -5.940 -7.070 1.00 92.19 145 TYR A CA 1
ATOM 1126 C C . TYR A 1 145 ? 6.368 -5.109 -8.275 1.00 92.19 145 TYR A C 1
ATOM 1128 O O . TYR A 1 145 ? 6.260 -3.883 -8.240 1.00 92.19 145 TYR A O 1
ATOM 1136 N N . ALA A 1 146 ? 6.780 -5.770 -9.352 1.00 93.69 146 ALA A N 1
ATOM 1137 C CA . ALA A 1 146 ? 7.088 -5.115 -10.617 1.00 93.69 146 ALA A CA 1
ATOM 1138 C C . ALA A 1 146 ? 6.712 -5.993 -11.811 1.00 93.69 146 ALA A C 1
ATOM 1140 O O . ALA A 1 146 ? 6.675 -7.221 -11.712 1.00 93.69 146 ALA A O 1
ATOM 1141 N N . ARG A 1 147 ? 6.463 -5.354 -12.955 1.00 93.06 147 ARG A N 1
ATOM 1142 C CA . ARG A 1 147 ? 6.333 -6.036 -14.251 1.00 93.06 147 ARG A CA 1
ATOM 1143 C C . ARG A 1 147 ? 7.701 -6.426 -14.809 1.00 93.06 147 ARG A C 1
ATOM 1145 O O . ARG A 1 147 ? 8.704 -5.782 -14.500 1.00 93.06 147 ARG A O 1
ATOM 1152 N N . ASP A 1 148 ? 7.726 -7.411 -15.702 1.00 94.50 148 ASP A N 1
ATOM 1153 C CA . ASP A 1 148 ? 8.954 -7.886 -16.357 1.00 94.50 148 ASP A CA 1
ATOM 1154 C C . ASP A 1 148 ? 9.712 -6.743 -17.056 1.00 94.50 148 ASP A C 1
ATOM 1156 O O . ASP A 1 148 ? 10.926 -6.627 -16.897 1.00 94.50 148 ASP A O 1
ATOM 1160 N N . GLU A 1 149 ? 9.004 -5.842 -17.748 1.00 94.19 149 GLU A N 1
ATOM 1161 C CA . GLU A 1 149 ? 9.621 -4.692 -18.428 1.00 94.19 149 GLU A CA 1
ATOM 1162 C C . GLU A 1 149 ? 10.320 -3.744 -17.443 1.00 94.19 149 GLU A C 1
ATOM 1164 O O . GLU A 1 149 ? 11.394 -3.205 -17.722 1.00 94.19 149 GLU A O 1
ATOM 1169 N N . VAL A 1 150 ? 9.725 -3.558 -16.263 1.00 94.06 150 VAL A N 1
ATOM 1170 C CA . VAL A 1 150 ? 10.256 -2.688 -15.212 1.00 94.06 150 VAL A CA 1
ATOM 1171 C C . VAL A 1 150 ? 11.498 -3.318 -14.604 1.00 94.06 150 VAL A C 1
ATOM 1173 O O . VAL A 1 150 ? 12.523 -2.643 -14.527 1.00 94.06 150 VAL A O 1
ATOM 1176 N N . LEU A 1 151 ? 11.449 -4.607 -14.256 1.00 94.62 151 LEU A N 1
ATOM 1177 C CA . LEU A 1 151 ? 12.609 -5.349 -13.752 1.00 94.62 151 LEU A CA 1
ATOM 1178 C C . LEU A 1 151 ? 13.783 -5.284 -14.733 1.00 94.62 151 LEU A C 1
ATOM 1180 O O . LEU A 1 151 ? 14.880 -4.876 -14.348 1.00 94.62 151 LEU A O 1
ATOM 1184 N N . GLN A 1 152 ? 13.534 -5.566 -16.014 1.00 94.88 152 GLN A N 1
ATOM 1185 C CA . GLN A 1 152 ? 14.554 -5.479 -17.061 1.00 94.88 152 GLN A CA 1
ATOM 1186 C C . GLN A 1 152 ? 15.142 -4.070 -17.164 1.00 94.88 152 GLN A C 1
ATOM 1188 O O . GLN A 1 152 ? 16.361 -3.911 -17.237 1.00 94.88 152 GLN A O 1
ATOM 1193 N N . SER A 1 153 ? 14.299 -3.032 -17.107 1.00 94.00 153 SER A N 1
ATOM 1194 C CA . SER A 1 153 ? 14.758 -1.638 -17.138 1.00 94.00 153 SER A CA 1
ATOM 1195 C C . SER A 1 153 ? 15.619 -1.252 -15.928 1.00 94.00 153 SER A C 1
ATOM 1197 O O . SER A 1 153 ? 16.442 -0.341 -16.015 1.00 94.00 153 SER A O 1
ATOM 1199 N N . LEU A 1 154 ? 15.455 -1.959 -14.806 1.00 93.00 154 LEU A N 1
ATOM 1200 C CA . LEU A 1 154 ? 16.246 -1.792 -13.591 1.00 93.00 154 LEU A CA 1
ATOM 1201 C C . LEU A 1 154 ? 17.484 -2.709 -13.553 1.00 93.00 154 LEU A C 1
ATOM 1203 O O . LEU A 1 154 ? 18.254 -2.652 -12.594 1.00 93.00 154 LEU A O 1
ATOM 1207 N N . GLY A 1 155 ? 17.718 -3.508 -14.600 1.00 91.88 155 GLY A N 1
ATOM 1208 C CA . GLY A 1 155 ? 18.838 -4.448 -14.682 1.00 91.88 155 GLY A CA 1
ATOM 1209 C C . GLY A 1 155 ? 18.644 -5.708 -13.837 1.00 91.88 155 GLY A C 1
ATOM 1210 O O . GLY A 1 155 ? 19.628 -6.303 -13.404 1.00 91.88 155 GLY A O 1
ATOM 1211 N N . VAL A 1 156 ? 17.392 -6.084 -13.581 1.00 92.12 156 VAL A N 1
ATOM 1212 C CA . VAL A 1 156 ? 16.991 -7.280 -12.836 1.00 92.12 156 VAL A CA 1
ATOM 1213 C C . VAL A 1 156 ? 16.378 -8.284 -13.809 1.00 92.12 156 VAL A C 1
ATOM 1215 O O . VAL A 1 156 ? 15.532 -7.911 -14.623 1.00 92.12 156 VAL A O 1
ATOM 1218 N N . TRP A 1 157 ? 16.780 -9.554 -13.732 1.00 93.62 157 TRP A N 1
ATOM 1219 C CA . TRP A 1 157 ? 16.222 -10.589 -14.601 1.00 93.62 157 TRP A CA 1
ATOM 1220 C C . TRP A 1 157 ? 14.885 -11.102 -14.058 1.00 93.62 157 TRP A C 1
ATOM 1222 O O . TRP A 1 157 ? 14.846 -11.612 -12.939 1.00 93.62 157 TRP A O 1
ATOM 1232 N N . PRO A 1 158 ? 13.773 -10.971 -14.809 1.00 92.88 158 PRO A N 1
ATOM 1233 C CA . PRO A 1 158 ? 12.458 -11.383 -14.322 1.00 92.88 158 PRO A CA 1
ATOM 1234 C C . PRO A 1 158 ? 12.391 -12.866 -13.942 1.00 92.88 158 PRO A C 1
ATOM 1236 O O . PRO A 1 158 ? 11.745 -13.223 -12.961 1.00 92.88 158 PRO A O 1
ATOM 1239 N N . GLU A 1 159 ? 13.073 -13.730 -14.693 1.00 93.75 159 GLU A N 1
ATOM 1240 C CA . GLU A 1 159 ? 13.166 -15.174 -14.458 1.00 93.75 159 GLU A CA 1
ATOM 1241 C C . GLU A 1 159 ? 13.706 -15.577 -13.077 1.00 93.75 159 GLU A C 1
ATOM 1243 O O . GLU A 1 159 ? 13.383 -16.674 -12.620 1.00 93.75 159 GLU A O 1
ATOM 1248 N N . ASP A 1 160 ? 14.438 -14.698 -12.386 1.00 92.62 160 ASP A N 1
ATOM 1249 C CA . ASP A 1 160 ? 14.930 -14.954 -11.026 1.00 92.62 160 ASP A CA 1
ATOM 1250 C C . ASP A 1 160 ? 13.814 -14.876 -9.966 1.00 92.62 160 ASP A C 1
ATOM 1252 O O . ASP A 1 160 ? 13.999 -15.305 -8.824 1.00 92.62 160 ASP A O 1
ATOM 1256 N N . TYR A 1 161 ? 12.638 -14.354 -10.3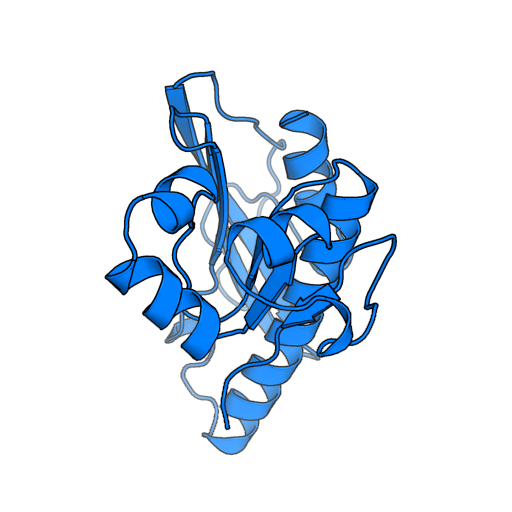33 1.00 93.56 161 TYR A N 1
ATOM 1257 C CA . TYR A 1 161 ? 11.548 -14.060 -9.407 1.00 93.56 161 TYR A CA 1
ATOM 1258 C C . TYR A 1 161 ? 10.247 -14.758 -9.810 1.00 93.56 161 TYR A C 1
ATOM 1260 O O . TYR A 1 161 ? 9.902 -14.815 -10.995 1.00 93.56 161 TYR A O 1
ATOM 1268 N N . PRO A 1 162 ? 9.470 -15.278 -8.844 1.00 91.50 162 PRO A N 1
ATOM 1269 C CA . PRO A 1 162 ? 8.210 -15.938 -9.143 1.00 91.50 162 PRO A CA 1
ATOM 1270 C C . PRO A 1 162 ? 7.165 -14.938 -9.651 1.00 91.50 162 PRO A C 1
ATOM 1272 O O . PRO A 1 162 ? 7.057 -13.809 -9.161 1.00 91.50 162 PRO A O 1
ATOM 1275 N N . LEU A 1 163 ? 6.349 -15.387 -10.608 1.00 91.69 163 LEU A N 1
ATOM 1276 C CA . LEU A 1 163 ? 5.127 -14.684 -10.981 1.00 91.69 163 LEU A CA 1
ATOM 1277 C C . LEU A 1 163 ? 4.148 -14.765 -9.807 1.00 91.69 163 LEU A C 1
ATOM 1279 O O . LEU A 1 163 ? 3.783 -15.861 -9.385 1.00 91.69 163 LEU A O 1
ATOM 1283 N N . ALA A 1 164 ? 3.745 -13.612 -9.286 1.00 87.94 164 ALA A N 1
ATOM 1284 C CA . ALA A 1 164 ? 2.885 -13.533 -8.116 1.00 87.94 164 ALA A CA 1
ATOM 1285 C C . ALA A 1 164 ? 1.418 -13.315 -8.499 1.00 87.94 164 ALA A C 1
ATOM 1287 O O . ALA A 1 164 ? 0.550 -14.014 -7.987 1.00 87.94 164 ALA A O 1
ATOM 1288 N N . HIS A 1 165 ? 1.136 -12.375 -9.410 1.00 86.12 165 HIS A N 1
ATOM 1289 C CA . HIS A 1 165 ? -0.240 -12.020 -9.773 1.00 86.12 165 HIS A CA 1
ATOM 1290 C C . HIS A 1 165 ? -0.307 -11.265 -11.101 1.00 86.12 165 HIS A C 1
ATOM 1292 O O . HIS A 1 165 ? 0.380 -10.264 -11.252 1.00 86.12 165 HIS A O 1
ATOM 1298 N N . ASN A 1 166 ? -1.127 -11.710 -12.059 1.00 84.31 166 ASN A N 1
ATOM 1299 C CA . ASN A 1 166 ? -1.471 -10.966 -13.287 1.00 84.31 166 ASN A CA 1
ATOM 1300 C C . ASN A 1 166 ? -0.309 -10.197 -13.970 1.00 84.31 166 ASN A C 1
ATOM 1302 O O . ASN A 1 166 ? -0.448 -9.033 -14.343 1.00 84.31 166 ASN A O 1
ATOM 1306 N N . GLY A 1 167 ? 0.848 -10.841 -14.162 1.00 86.00 167 GLY A N 1
ATOM 1307 C CA . GLY A 1 167 ? 2.012 -10.219 -14.818 1.00 86.00 167 GLY A CA 1
ATOM 1308 C C . GLY A 1 167 ? 2.960 -9.451 -13.886 1.00 86.00 167 GLY A C 1
ATOM 1309 O O . GLY A 1 167 ? 3.979 -8.951 -14.352 1.00 86.00 167 GLY A O 1
ATOM 1310 N N . LEU A 1 168 ? 2.661 -9.373 -12.586 1.00 91.50 168 LEU A N 1
ATOM 1311 C CA . LEU A 1 168 ? 3.585 -8.908 -11.555 1.00 91.50 168 LEU A CA 1
ATOM 1312 C C . LEU A 1 168 ? 4.433 -10.054 -11.018 1.00 91.50 168 LEU A C 1
ATOM 1314 O O . LEU A 1 168 ? 3.930 -11.140 -10.707 1.00 91.50 168 LEU A O 1
ATOM 1318 N N . ARG A 1 169 ? 5.710 -9.759 -10.809 1.00 93.94 169 ARG A N 1
ATOM 1319 C CA . ARG A 1 169 ? 6.637 -10.598 -10.056 1.00 93.94 169 ARG A CA 1
ATOM 1320 C C . ARG A 1 169 ? 6.896 -10.010 -8.686 1.00 93.94 169 ARG A C 1
ATOM 1322 O O . ARG A 1 169 ? 6.938 -8.791 -8.529 1.00 93.94 169 ARG A O 1
ATOM 1329 N N . TRP A 1 170 ? 7.075 -10.898 -7.717 1.00 93.38 170 TRP A N 1
ATOM 1330 C CA . TRP A 1 170 ? 7.437 -10.534 -6.355 1.00 93.38 170 TRP A CA 1
ATOM 1331 C C . TRP A 1 170 ? 8.954 -10.557 -6.183 1.00 93.38 170 TRP A C 1
ATOM 1333 O O . TRP A 1 170 ? 9.575 -11.608 -6.352 1.00 93.38 170 TRP A O 1
ATOM 1343 N N . VAL A 1 171 ? 9.535 -9.416 -5.810 1.00 92.56 171 VAL A N 1
ATOM 1344 C CA . VAL A 1 171 ? 10.938 -9.310 -5.401 1.00 92.56 171 VAL A CA 1
ATOM 1345 C C . VAL A 1 171 ? 10.990 -9.340 -3.869 1.00 92.56 171 VAL A C 1
ATOM 1347 O O . VAL A 1 171 ? 10.676 -8.330 -3.231 1.00 92.56 171 VAL A O 1
ATOM 1350 N N . PRO A 1 172 ? 11.348 -10.484 -3.251 1.00 89.25 172 PRO A N 1
ATOM 1351 C CA . PRO A 1 172 ? 11.421 -10.591 -1.800 1.00 89.25 172 PRO A CA 1
ATOM 1352 C C . PRO A 1 172 ? 12.581 -9.752 -1.242 1.00 89.25 172 PRO A C 1
ATOM 1354 O O . PRO A 1 172 ? 13.512 -9.430 -1.983 1.00 89.25 172 PRO A O 1
ATOM 1357 N N . PRO A 1 173 ? 12.568 -9.414 0.060 1.00 85.06 173 PRO A N 1
ATOM 1358 C CA . PRO A 1 173 ? 13.747 -8.856 0.721 1.00 85.06 173 PRO A CA 1
ATOM 1359 C C . PRO A 1 173 ? 14.983 -9.740 0.566 1.00 85.06 173 PRO A C 1
ATOM 1361 O O . PRO A 1 173 ? 14.878 -10.970 0.589 1.00 85.06 173 PRO A O 1
ATOM 1364 N N . ALA A 1 174 ? 16.160 -9.114 0.499 1.00 74.81 174 ALA A N 1
ATOM 1365 C CA . ALA A 1 174 ? 17.414 -9.837 0.667 1.00 74.81 174 ALA A CA 1
ATOM 1366 C C . ALA A 1 174 ? 17.498 -10.445 2.081 1.00 74.81 174 ALA A C 1
ATOM 1368 O O . ALA A 1 174 ? 17.165 -9.784 3.068 1.00 74.81 174 ALA A O 1
ATOM 1369 N N . GLN A 1 175 ? 17.914 -11.715 2.152 1.00 56.59 175 GLN A N 1
ATOM 1370 C CA . GLN A 1 175 ? 18.187 -12.437 3.403 1.00 56.59 175 GLN A CA 1
ATOM 1371 C C . GLN A 1 175 ? 19.510 -12.003 4.034 1.00 56.59 175 GLN A C 1
ATOM 1373 O O . GLN A 1 175 ? 20.472 -11.757 3.270 1.00 56.59 175 GLN A O 1
#